Protein AF-A0A503PQL2-F1 (afdb_monomer)

pLDDT: mean 75.57, std 8.59, range [44.66, 90.19]

Mean predicted aligned error: 9.55 Å

Foldseek 3Di:
DDPVPPDDQVCVLVPDADPVPRDSPPDDDDDDDDDPVVVVVDDDDDDDDDDDDDDDDDDDD

Structure (mmCIF, N/CA/C/O backbone):
data_AF-A0A503PQL2-F1
#
_entry.id   AF-A0A503PQL2-F1
#
loop_
_atom_site.group_PDB
_atom_site.id
_atom_site.type_symbol
_atom_site.label_atom_id
_atom_site.label_alt_id
_atom_site.label_comp_id
_atom_site.label_asym_id
_atom_site.label_entity_id
_atom_site.label_seq_id
_atom_site.pdbx_PDB_ins_code
_atom_site.Cartn_x
_atom_site.Cartn_y
_atom_site.Cartn_z
_atom_site.occupancy
_atom_site.B_iso_or_equiv
_atom_site.auth_seq_id
_atom_site.auth_comp_id
_atom_site.auth_asym_id
_atom_site.auth_atom_id
_atom_site.pdbx_PDB_model_num
ATOM 1 N N . MET A 1 1 ? -9.734 -8.199 -6.302 1.00 44.66 1 MET A N 1
ATOM 2 C CA . MET A 1 1 ? -9.822 -7.365 -5.087 1.00 44.66 1 MET A CA 1
ATOM 3 C C . MET A 1 1 ? -8.909 -6.162 -5.279 1.00 44.66 1 MET A C 1
ATOM 5 O O . MET A 1 1 ? -7.711 -6.356 -5.419 1.00 44.66 1 MET A O 1
ATOM 9 N N . LYS A 1 2 ? -9.464 -4.950 -5.396 1.00 54.12 2 LYS A N 1
ATOM 10 C CA . LYS A 1 2 ? -8.691 -3.698 -5.372 1.00 54.12 2 LYS A CA 1
ATOM 11 C C . LYS A 1 2 ? -8.830 -3.137 -3.952 1.00 54.12 2 LYS A C 1
ATOM 13 O O . LYS A 1 2 ? -9.958 -3.025 -3.492 1.00 54.12 2 LYS A O 1
ATOM 18 N N . LEU A 1 3 ? -7.727 -2.840 -3.261 1.00 60.66 3 LEU A N 1
ATOM 19 C CA . LEU A 1 3 ? -7.774 -2.274 -1.899 1.00 60.66 3 LEU A CA 1
ATOM 20 C C . LEU A 1 3 ? -8.525 -0.937 -1.867 1.00 60.66 3 LEU A C 1
ATOM 22 O O . LEU A 1 3 ? -9.376 -0.730 -1.014 1.00 60.66 3 LEU A O 1
ATOM 26 N N . PHE A 1 4 ? -8.207 -0.054 -2.817 1.00 65.88 4 PHE A N 1
ATOM 27 C CA . PHE A 1 4 ? -8.796 1.284 -2.922 1.00 65.88 4 PHE A CA 1
ATOM 28 C C . PHE A 1 4 ? -9.459 1.558 -4.277 1.00 65.88 4 PHE A C 1
ATOM 30 O O . PHE A 1 4 ? -10.154 2.555 -4.418 1.00 65.88 4 PHE A O 1
ATOM 37 N N . GLY A 1 5 ? -9.298 0.671 -5.263 1.00 70.50 5 GLY A N 1
ATOM 38 C CA . GLY A 1 5 ? -9.697 0.945 -6.646 1.00 70.50 5 GLY A CA 1
ATOM 39 C C . GLY A 1 5 ? -8.561 1.590 -7.442 1.00 70.50 5 GLY A C 1
ATOM 40 O O . GLY A 1 5 ? -7.393 1.379 -7.118 1.00 70.50 5 GLY A O 1
ATOM 41 N N . ASP A 1 6 ? -8.913 2.355 -8.475 1.00 72.19 6 ASP A N 1
ATOM 42 C CA . ASP A 1 6 ? -7.980 3.240 -9.178 1.00 72.19 6 ASP A CA 1
ATOM 43 C C . ASP A 1 6 ? -7.997 4.587 -8.445 1.00 72.19 6 ASP A C 1
ATOM 45 O O . ASP A 1 6 ? -8.955 5.354 -8.546 1.00 72.19 6 ASP A O 1
ATOM 49 N N . VAL A 1 7 ? -6.982 4.830 -7.615 1.00 70.81 7 VAL A N 1
ATOM 50 C CA . VAL A 1 7 ? -6.899 6.018 -6.758 1.00 70.81 7 VAL A CA 1
ATOM 51 C C . VAL A 1 7 ? -5.551 6.682 -6.960 1.00 70.81 7 VAL A C 1
ATOM 53 O O . VAL A 1 7 ? -4.523 6.011 -7.009 1.00 70.81 7 VAL A O 1
ATOM 56 N N . ASP A 1 8 ? -5.572 8.008 -7.068 1.00 71.69 8 ASP A N 1
ATOM 57 C CA . ASP A 1 8 ? -4.362 8.821 -7.113 1.00 71.69 8 ASP A CA 1
ATOM 58 C C . ASP A 1 8 ? -3.484 8.568 -5.877 1.00 71.69 8 ASP A C 1
ATOM 60 O O . ASP A 1 8 ? -3.981 8.549 -4.746 1.00 71.69 8 ASP A O 1
ATOM 64 N N . VAL A 1 9 ? -2.174 8.405 -6.082 1.00 70.81 9 VAL A N 1
ATOM 65 C CA . VAL A 1 9 ? -1.251 8.031 -5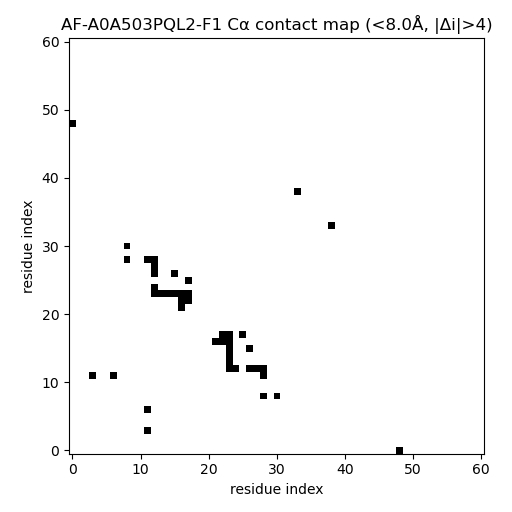.000 1.00 70.81 9 VAL A CA 1
ATOM 66 C C . VAL A 1 9 ? -1.232 9.083 -3.886 1.00 70.81 9 VAL A C 1
ATOM 68 O O . VAL A 1 9 ? -1.216 8.721 -2.711 1.00 70.81 9 VAL A O 1
ATOM 71 N N . ASN A 1 10 ? -1.377 10.374 -4.208 1.00 71.00 10 ASN A N 1
ATOM 72 C CA . ASN A 1 10 ? -1.426 11.437 -3.196 1.00 71.00 10 ASN A CA 1
ATOM 73 C C . ASN A 1 10 ? -2.702 11.373 -2.343 1.00 71.00 10 ASN A C 1
ATOM 75 O O . ASN A 1 10 ? -2.737 11.849 -1.204 1.00 71.00 10 ASN A O 1
ATOM 79 N N . ARG A 1 11 ? -3.778 10.788 -2.881 1.00 71.88 11 ARG A N 1
ATOM 80 C CA . ARG A 1 1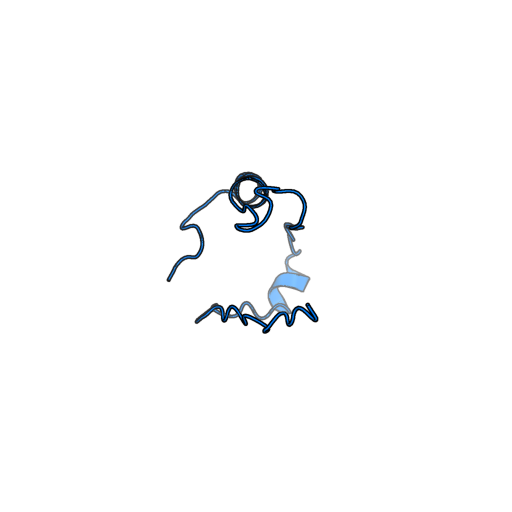1 ? -5.020 10.542 -2.137 1.00 71.88 11 ARG A CA 1
ATOM 81 C C . ARG A 1 11 ? -4.965 9.254 -1.321 1.00 71.88 11 ARG A C 1
ATOM 83 O O . ARG A 1 11 ? -5.700 9.165 -0.339 1.00 71.88 11 ARG A O 1
ATOM 90 N N . LEU A 1 12 ? -4.090 8.308 -1.666 1.00 74.19 12 LEU A N 1
ATOM 91 C CA . LEU A 1 12 ? -3.974 7.011 -0.996 1.00 74.19 12 LEU A CA 1
ATOM 92 C C . LEU A 1 12 ? -3.617 7.163 0.491 1.00 74.19 12 LEU A C 1
ATOM 94 O O . LEU A 1 12 ? -4.336 6.628 1.338 1.00 74.19 12 LEU A O 1
ATOM 98 N N . CYS A 1 13 ? -2.610 7.983 0.821 1.00 67.12 13 CYS A N 1
ATOM 99 C CA . CYS A 1 13 ? -2.222 8.255 2.214 1.00 67.12 13 CYS A CA 1
ATOM 100 C C . CYS A 1 13 ? -3.388 8.807 3.043 1.00 67.12 13 CYS A C 1
ATOM 102 O O . CYS A 1 13 ? -3.556 8.485 4.213 1.00 67.12 13 CYS A O 1
ATOM 104 N N . ARG A 1 14 ? -4.237 9.642 2.431 1.00 68.00 14 ARG A N 1
ATOM 105 C CA . ARG A 1 14 ? -5.379 10.275 3.113 1.00 68.00 14 ARG A CA 1
ATOM 106 C C . ARG A 1 14 ? -6.622 9.385 3.170 1.00 68.00 14 ARG A C 1
ATOM 108 O O . ARG A 1 14 ? -7.538 9.692 3.947 1.00 68.00 14 ARG A O 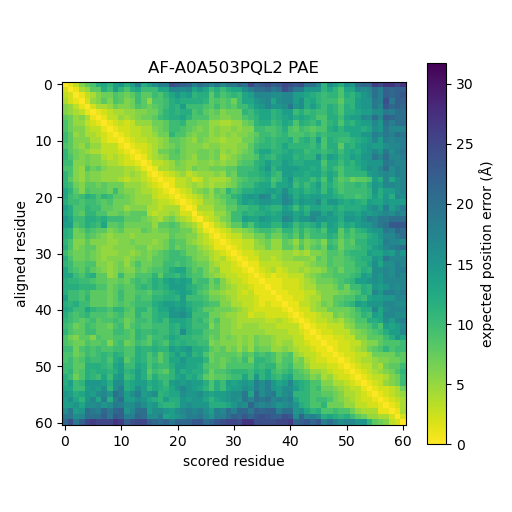1
ATOM 115 N N . ALA A 1 15 ? -6.687 8.358 2.326 1.00 69.88 15 ALA A N 1
ATOM 116 C CA . ALA A 1 15 ? -7.808 7.431 2.219 1.00 69.88 15 ALA A CA 1
ATOM 117 C C . ALA A 1 15 ? -7.721 6.307 3.258 1.00 69.88 15 ALA A C 1
ATOM 119 O O . ALA A 1 15 ? -8.758 5.856 3.746 1.00 69.88 15 ALA A O 1
ATOM 120 N N . MET A 1 16 ? -6.511 5.903 3.650 1.00 69.69 16 MET A N 1
ATOM 121 C CA . MET A 1 16 ? -6.326 4.923 4.713 1.00 69.69 16 MET A CA 1
ATOM 122 C C . MET A 1 16 ? -6.474 5.552 6.098 1.00 69.69 16 MET A C 1
ATOM 124 O O . MET A 1 16 ? -5.819 6.533 6.440 1.00 69.69 16 MET A O 1
ATOM 128 N N . LYS A 1 17 ? -7.366 4.974 6.904 1.00 72.88 17 LYS A N 1
ATOM 129 C CA . LYS A 1 17 ? -7.585 5.334 8.307 1.00 72.88 17 LYS A CA 1
ATOM 130 C C . LYS A 1 17 ? -7.381 4.093 9.157 1.00 72.88 17 LYS A C 1
ATOM 132 O O . LYS A 1 17 ? -7.850 3.017 8.795 1.00 72.88 17 LYS A O 1
ATOM 137 N N . CYS A 1 18 ? -6.737 4.245 10.306 1.00 70.81 18 CYS A N 1
ATOM 138 C CA . CYS A 1 18 ? -6.723 3.191 11.307 1.00 70.81 18 CYS A CA 1
ATOM 139 C C . CYS A 1 18 ? -8.144 2.992 11.857 1.00 70.81 18 CYS A C 1
ATOM 141 O O . CYS A 1 18 ? -8.732 3.931 12.385 1.00 70.81 18 CYS A O 1
ATOM 143 N N . GLU A 1 19 ? -8.682 1.774 11.790 1.00 69.44 19 GLU A N 1
ATOM 144 C CA . GLU A 1 19 ? -10.014 1.457 12.333 1.00 69.44 19 GLU A CA 1
ATOM 145 C C . GLU A 1 19 ? -10.090 1.636 13.859 1.00 69.44 19 GLU A C 1
ATOM 147 O O . GLU A 1 19 ? -11.150 1.943 14.393 1.00 69.44 19 GLU A O 1
ATOM 152 N N . ARG A 1 20 ? -8.960 1.493 14.569 1.00 71.75 20 ARG A N 1
ATOM 153 C CA . ARG A 1 20 ? -8.903 1.594 16.036 1.00 71.75 20 ARG A CA 1
ATOM 154 C C . ARG A 1 20 ? -8.852 3.033 16.545 1.00 71.75 20 ARG A C 1
ATOM 156 O O . ARG A 1 20 ? -9.502 3.346 17.533 1.00 71.75 20 ARG A O 1
ATOM 163 N N . CYS A 1 21 ? -8.039 3.891 15.927 1.00 78.19 21 CYS A N 1
ATOM 164 C CA . CYS A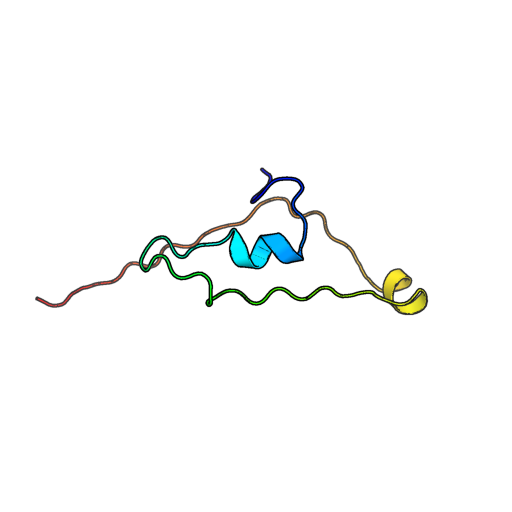 1 21 ? -7.806 5.258 16.415 1.00 78.19 21 CYS A CA 1
ATOM 165 C C . CYS A 1 21 ? -8.264 6.357 15.447 1.00 78.19 21 CYS A C 1
ATOM 167 O O . CYS A 1 21 ? -8.140 7.536 15.765 1.00 78.19 21 CYS A O 1
ATOM 169 N N . GLY A 1 22 ? -8.752 5.999 14.256 1.00 71.81 22 GLY A N 1
ATOM 170 C CA . GLY A 1 22 ? -9.217 6.934 13.226 1.00 71.81 22 GLY A CA 1
ATOM 171 C C . GLY A 1 22 ? -8.117 7.766 12.560 1.00 71.81 22 GLY A C 1
ATOM 172 O O . GLY A 1 2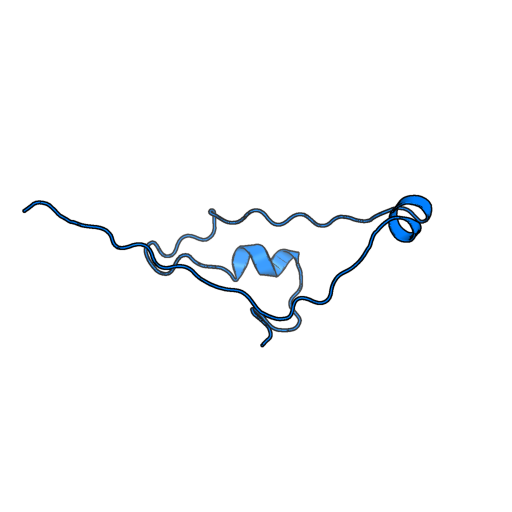2 ? -8.410 8.516 11.624 1.00 71.81 22 GLY A O 1
ATOM 173 N N . ARG A 1 23 ? -6.862 7.651 13.015 1.00 74.44 23 ARG A N 1
ATOM 174 C CA . ARG A 1 23 ? -5.746 8.446 12.498 1.00 74.44 23 ARG A CA 1
ATOM 175 C C . ARG A 1 23 ? -5.264 7.942 11.134 1.00 74.44 23 ARG A C 1
ATOM 177 O O . ARG A 1 23 ? -5.483 6.784 10.772 1.00 74.44 23 ARG A O 1
ATOM 184 N N . LYS A 1 24 ? -4.642 8.845 10.376 1.00 69.19 24 LYS A N 1
ATOM 185 C CA . LYS A 1 24 ? -4.225 8.673 8.968 1.00 69.19 24 LYS A CA 1
ATOM 186 C C . LYS A 1 24 ? -2.711 8.763 8.759 1.00 69.19 24 LYS A C 1
ATOM 188 O O . LYS A 1 24 ? -2.239 8.704 7.636 1.00 69.19 24 LYS A O 1
ATOM 193 N N . ASP A 1 25 ? -1.973 8.973 9.835 1.00 67.50 25 ASP A N 1
ATOM 194 C CA . ASP A 1 25 ? -0.540 9.273 9.895 1.00 67.50 25 ASP A CA 1
ATOM 195 C C . ASP A 1 25 ? 0.348 8.021 9.944 1.00 67.50 25 ASP A C 1
ATOM 197 O O . ASP A 1 25 ? 1.561 8.123 9.826 1.00 67.50 25 ASP A O 1
ATOM 201 N N . ASN A 1 26 ? -0.241 6.832 10.071 1.00 66.06 26 ASN A N 1
ATOM 202 C CA . ASN A 1 26 ? 0.506 5.584 10.257 1.00 66.06 26 ASN A CA 1
ATOM 203 C C . ASN A 1 26 ? 0.947 4.903 8.949 1.00 66.06 26 ASN A C 1
ATOM 205 O O . ASN A 1 26 ? 1.371 3.750 8.990 1.00 66.06 26 ASN A O 1
ATOM 209 N N . ILE A 1 27 ? 0.779 5.550 7.792 1.00 68.44 27 ILE A N 1
ATOM 210 C CA . ILE A 1 27 ? 1.121 4.964 6.491 1.00 68.44 27 ILE A CA 1
ATOM 211 C C . ILE A 1 27 ? 2.004 5.924 5.710 1.00 68.44 27 ILE A C 1
ATOM 213 O O . ILE A 1 27 ? 1.603 7.043 5.397 1.00 68.44 27 ILE A O 1
ATOM 217 N N . GLU A 1 28 ? 3.181 5.429 5.356 1.00 69.75 28 GLU A N 1
ATOM 218 C CA . GLU A 1 28 ? 4.105 6.050 4.420 1.00 69.75 28 GLU A CA 1
ATOM 219 C C . GLU A 1 28 ? 3.839 5.467 3.026 1.00 69.75 28 GLU A C 1
ATOM 221 O O . GLU A 1 28 ? 3.714 4.250 2.859 1.00 69.75 28 GLU A O 1
ATOM 226 N N . CYS A 1 29 ? 3.656 6.328 2.025 1.00 72.19 29 CYS A N 1
ATOM 227 C CA . CYS A 1 29 ? 3.577 5.905 0.630 1.00 72.19 29 CYS A CA 1
ATOM 228 C C . CYS A 1 29 ? 4.586 6.708 -0.172 1.00 72.19 29 CYS A C 1
ATOM 230 O O . CYS A 1 29 ? 4.456 7.927 -0.271 1.00 72.19 29 CYS A O 1
ATOM 232 N N . ASP A 1 30 ? 5.509 5.997 -0.808 1.00 72.12 30 ASP A N 1
ATOM 233 C CA . ASP A 1 30 ? 6.483 6.582 -1.714 1.00 72.12 30 ASP A CA 1
ATOM 234 C C . ASP A 1 30 ? 6.148 6.253 -3.164 1.00 72.12 30 ASP A C 1
ATOM 236 O O . ASP A 1 30 ? 5.754 5.135 -3.514 1.00 72.12 30 ASP A O 1
ATOM 240 N N . VAL A 1 31 ? 6.330 7.251 -4.027 1.00 77.56 31 VAL A N 1
ATOM 241 C CA . VAL A 1 31 ? 6.269 7.079 -5.476 1.00 77.56 31 VAL A CA 1
ATOM 242 C C . VAL A 1 31 ? 7.691 6.973 -5.992 1.00 77.56 31 VAL A C 1
ATOM 244 O O . VAL A 1 31 ? 8.468 7.920 -5.903 1.00 77.56 31 VAL A O 1
ATOM 247 N N .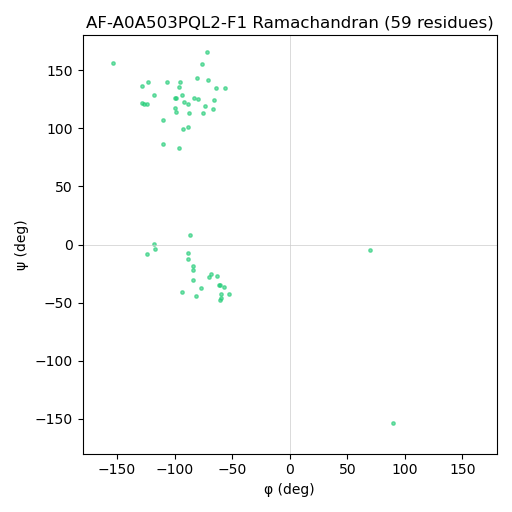 ILE A 1 32 ? 8.013 5.827 -6.583 1.00 79.25 32 ILE A N 1
ATOM 248 C CA . ILE A 1 32 ? 9.299 5.612 -7.241 1.00 79.25 32 ILE A CA 1
ATOM 249 C C . ILE A 1 32 ? 9.102 5.810 -8.743 1.00 79.25 32 ILE A C 1
ATOM 251 O O . ILE A 1 32 ? 8.240 5.172 -9.354 1.00 79.25 32 ILE A O 1
ATOM 255 N N . VAL A 1 33 ? 9.913 6.680 -9.345 1.00 83.31 33 VAL A N 1
ATOM 256 C CA . VAL A 1 33 ? 9.958 6.892 -10.798 1.00 83.31 33 VAL A CA 1
ATOM 257 C C . VAL A 1 33 ? 11.286 6.340 -11.321 1.00 83.31 33 VAL A C 1
ATOM 259 O O . VAL A 1 33 ? 12.260 7.083 -11.407 1.00 83.31 33 VAL A O 1
ATOM 262 N N . PRO A 1 34 ? 11.353 5.036 -11.644 1.00 86.00 34 PRO A N 1
ATOM 263 C CA . PRO A 1 34 ? 12.602 4.411 -12.057 1.00 86.00 34 PRO A CA 1
ATOM 264 C C . PRO A 1 34 ? 13.025 4.886 -13.448 1.00 86.00 34 PRO A C 1
ATOM 266 O O . PRO A 1 34 ? 12.182 5.015 -14.352 1.00 86.00 34 PRO A O 1
ATOM 269 N N . VAL A 1 35 ? 14.333 5.084 -13.634 1.00 90.19 35 VAL A N 1
ATOM 270 C CA . VAL A 1 35 ? 14.923 5.380 -14.949 1.00 90.19 35 VAL A CA 1
ATOM 271 C C . VAL A 1 35 ? 14.910 4.137 -15.847 1.00 90.19 35 VAL A C 1
ATOM 273 O O . VAL A 1 35 ? 14.706 3.017 -15.379 1.00 90.19 35 VAL A O 1
ATOM 276 N N . ALA A 1 36 ? 15.128 4.299 -17.158 1.00 84.94 36 ALA A N 1
ATOM 277 C CA . ALA A 1 36 ? 14.998 3.204 -18.131 1.00 84.94 36 ALA A CA 1
ATOM 278 C C . ALA A 1 36 ? 15.820 1.950 -17.765 1.00 84.94 36 ALA A C 1
ATOM 280 O O . ALA A 1 36 ? 15.302 0.837 -17.814 1.00 84.94 36 ALA A O 1
ATOM 281 N N . ALA A 1 37 ? 17.062 2.138 -17.313 1.00 88.56 37 ALA A N 1
ATOM 282 C CA . ALA A 1 37 ? 17.945 1.040 -16.920 1.00 88.56 37 ALA A CA 1
ATOM 283 C C . ALA A 1 37 ? 17.505 0.328 -15.621 1.00 88.56 37 ALA A C 1
ATOM 285 O O . ALA A 1 37 ? 17.779 -0.854 -15.432 1.00 88.56 37 ALA A O 1
ATOM 286 N N . GLU A 1 38 ? 16.824 1.030 -14.713 1.00 86.62 38 GLU A N 1
ATOM 287 C CA . GLU A 1 38 ? 16.246 0.434 -13.501 1.00 86.62 38 GLU A CA 1
ATOM 288 C C . GLU A 1 38 ? 14.958 -0.321 -13.822 1.00 86.62 38 GLU A C 1
ATOM 290 O O . GLU A 1 38 ? 14.723 -1.398 -13.279 1.00 86.62 38 GLU A O 1
ATOM 295 N N . ARG A 1 39 ? 14.153 0.207 -14.755 1.00 84.12 39 ARG A N 1
ATOM 296 C CA . ARG A 1 39 ? 12.940 -0.457 -15.248 1.00 84.12 39 ARG A CA 1
ATOM 297 C C . ARG A 1 39 ? 13.245 -1.805 -15.885 1.00 84.12 39 ARG A C 1
ATOM 299 O O . ARG A 1 39 ? 12.524 -2.755 -15.612 1.00 84.12 39 ARG A O 1
ATOM 306 N N . GLU A 1 40 ? 14.305 -1.895 -16.687 1.00 88.19 40 GLU A N 1
ATOM 307 C CA . GLU A 1 40 ? 14.744 -3.153 -17.309 1.00 88.19 40 GLU A CA 1
ATOM 308 C C . GLU A 1 40 ? 15.108 -4.220 -16.263 1.00 88.19 40 GLU A C 1
ATOM 310 O O . GLU A 1 40 ? 14.835 -5.403 -16.449 1.00 88.19 40 GLU A O 1
ATOM 315 N N . ARG A 1 41 ? 15.680 -3.800 -15.128 1.00 89.31 41 ARG A N 1
ATOM 316 C CA . ARG A 1 41 ? 16.079 -4.692 -14.029 1.00 89.31 41 ARG A CA 1
ATOM 317 C C . ARG A 1 41 ? 14.966 -4.957 -13.008 1.00 89.31 41 ARG A C 1
ATOM 319 O O . ARG A 1 41 ? 15.100 -5.859 -12.181 1.00 89.31 41 ARG A O 1
ATOM 326 N N . MET A 1 42 ? 13.869 -4.201 -13.039 1.00 87.81 42 MET A N 1
ATOM 327 C CA . MET A 1 42 ? 12.750 -4.352 -12.109 1.00 87.81 42 MET A CA 1
ATOM 328 C C . MET A 1 42 ? 11.794 -5.460 -12.552 1.00 87.81 42 MET A C 1
ATOM 330 O O . MET A 1 42 ? 11.205 -5.413 -13.627 1.00 87.81 42 MET A O 1
ATOM 334 N N . THR A 1 43 ? 11.522 -6.412 -11.657 1.00 85.06 43 THR A N 1
ATOM 335 C CA . THR A 1 43 ? 10.425 -7.370 -11.853 1.00 85.06 43 THR A CA 1
ATOM 336 C C . THR A 1 43 ? 9.153 -6.855 -11.184 1.00 85.06 43 THR A C 1
ATOM 338 O O . THR A 1 43 ? 8.966 -6.995 -9.972 1.00 85.06 43 THR A O 1
ATOM 341 N N . VAL A 1 44 ? 8.251 -6.268 -11.974 1.00 82.50 44 VAL A N 1
ATOM 342 C CA . VAL A 1 44 ? 6.924 -5.863 -11.491 1.00 82.50 44 VAL A CA 1
ATOM 343 C C . VAL A 1 44 ? 6.050 -7.108 -11.341 1.00 82.50 44 VAL A C 1
ATOM 345 O O . VAL A 1 44 ? 5.697 -7.763 -12.318 1.00 82.50 44 VAL A O 1
ATOM 348 N N . ARG A 1 45 ? 5.694 -7.449 -10.099 1.00 83.75 45 ARG A N 1
ATOM 349 C CA . ARG A 1 45 ? 4.829 -8.598 -9.795 1.00 83.75 45 ARG A CA 1
ATOM 350 C C . ARG A 1 45 ? 3.382 -8.155 -9.645 1.00 83.75 45 ARG A C 1
ATOM 352 O O . ARG A 1 45 ? 3.090 -7.136 -9.021 1.00 83.75 45 ARG A O 1
ATOM 359 N N . ARG A 1 46 ? 2.459 -8.963 -10.165 1.00 82.69 46 ARG A N 1
ATOM 360 C CA . ARG A 1 46 ? 1.025 -8.749 -9.969 1.00 82.69 46 ARG A CA 1
ATOM 361 C C . ARG A 1 46 ? 0.641 -9.125 -8.539 1.00 82.69 46 ARG A C 1
ATOM 363 O O . ARG A 1 46 ? 0.773 -10.281 -8.146 1.00 82.69 46 ARG A O 1
ATOM 370 N N . LEU A 1 47 ? 0.134 -8.160 -7.777 1.00 80.56 47 LEU A N 1
ATOM 371 C CA . LEU A 1 47 ? -0.416 -8.407 -6.447 1.00 80.56 47 LEU A CA 1
ATOM 372 C C . LEU A 1 47 ? -1.696 -9.251 -6.559 1.00 80.56 47 LEU A C 1
ATOM 374 O O . LEU A 1 47 ? -2.678 -8.816 -7.161 1.00 80.56 47 LEU A O 1
ATOM 378 N N . VAL A 1 48 ? -1.678 -10.465 -6.005 1.00 82.75 48 VAL A N 1
ATOM 379 C CA . VAL A 1 48 ? -2.809 -11.411 -6.085 1.00 82.75 48 VAL A CA 1
ATOM 380 C C . VAL A 1 48 ? -3.728 -11.300 -4.871 1.00 82.75 48 VAL A C 1
ATOM 382 O O . VAL A 1 48 ? -4.948 -11.346 -5.012 1.00 82.75 48 VAL A O 1
ATOM 385 N N . THR A 1 49 ? -3.155 -11.144 -3.678 1.00 75.12 49 THR A N 1
ATOM 3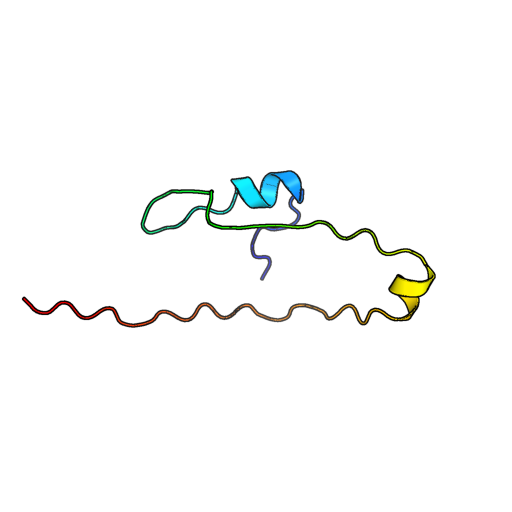86 C CA . THR A 1 49 ? -3.903 -11.043 -2.423 1.00 75.12 49 THR A CA 1
ATOM 387 C C . THR A 1 49 ? -3.117 -10.248 -1.387 1.00 75.12 49 THR A C 1
ATOM 389 O O . THR A 1 49 ? -1.891 -10.164 -1.462 1.00 75.12 49 THR A O 1
ATOM 392 N N . ILE A 1 50 ? -3.827 -9.676 -0.418 1.00 78.25 50 ILE A N 1
ATOM 393 C CA . ILE A 1 50 ? -3.254 -9.004 0.748 1.00 78.25 50 ILE A CA 1
ATOM 394 C C . ILE A 1 50 ? -3.833 -9.679 1.975 1.00 78.25 50 ILE A C 1
ATOM 396 O O . ILE A 1 50 ? -5.049 -9.712 2.158 1.00 78.25 50 ILE A O 1
ATOM 400 N N . GLN A 1 51 ? -2.958 -10.230 2.807 1.00 75.06 51 GLN A N 1
ATOM 401 C CA . GLN A 1 51 ? -3.352 -10.921 4.025 1.00 75.06 51 GLN A CA 1
ATOM 402 C C . GLN A 1 51 ? -3.194 -9.983 5.218 1.00 75.06 51 GLN A C 1
ATOM 404 O O . GLN A 1 51 ? -2.081 -9.617 5.586 1.00 75.06 51 GLN A O 1
ATOM 409 N N . VAL A 1 52 ? -4.313 -9.617 5.840 1.00 77.75 52 VAL A N 1
ATOM 410 C CA . VAL A 1 52 ? -4.311 -8.891 7.114 1.00 77.75 52 VAL A CA 1
ATOM 411 C C . VAL A 1 52 ? -4.252 -9.919 8.243 1.00 77.75 52 VAL A C 1
ATOM 413 O O . VAL A 1 52 ? -5.198 -10.683 8.434 1.00 77.75 52 VAL A O 1
ATOM 416 N N . ARG A 1 53 ? -3.146 -9.960 8.995 1.00 79.25 53 ARG A N 1
ATOM 417 C CA . ARG A 1 53 ? -3.038 -10.794 10.202 1.00 79.25 53 ARG A CA 1
ATOM 418 C C . ARG A 1 53 ? -3.536 -10.011 11.414 1.00 79.25 53 ARG A C 1
ATOM 420 O O . ARG A 1 53 ? -2.995 -8.956 11.729 1.00 79.25 53 ARG A O 1
ATOM 427 N N . LYS A 1 54 ? -4.556 -10.534 12.097 1.00 76.94 54 LYS A N 1
ATOM 428 C CA . LYS A 1 54 ? -4.998 -10.030 13.403 1.00 76.94 54 LYS A CA 1
ATOM 429 C C . LYS A 1 54 ? -4.272 -10.820 14.493 1.00 76.94 54 LYS A C 1
ATOM 431 O O . LYS A 1 54 ? -4.375 -12.043 14.512 1.00 76.94 54 LYS A O 1
ATOM 436 N N . SER A 1 55 ? -3.549 -10.132 15.371 1.00 80.31 55 SER A N 1
ATOM 437 C CA . SER A 1 55 ? -2.898 -10.741 16.537 1.00 80.31 55 SER A CA 1
ATOM 438 C C . SER A 1 55 ? -3.786 -10.572 17.775 1.00 80.31 55 SER A C 1
ATOM 440 O O . SER A 1 55 ? -4.314 -9.473 17.971 1.00 80.31 55 SER A O 1
ATOM 442 N N . PRO A 1 56 ? -3.976 -11.616 18.603 1.00 72.31 56 PRO A N 1
ATOM 443 C CA . PRO A 1 56 ? -4.717 -11.490 19.851 1.00 72.31 56 PRO A CA 1
ATOM 444 C C . PRO A 1 56 ? -3.980 -10.548 20.810 1.00 72.31 56 PRO A C 1
ATOM 446 O O . PRO A 1 56 ? -2.763 -10.635 20.973 1.00 72.31 56 PRO A O 1
ATOM 449 N N . VAL A 1 57 ? -4.732 -9.636 21.422 1.00 82.50 57 VAL A N 1
ATOM 450 C CA . VAL A 1 57 ? -4.259 -8.748 22.486 1.00 82.50 57 VAL A CA 1
ATOM 451 C C . VAL A 1 57 ? -4.945 -9.210 23.760 1.00 82.50 57 VAL A C 1
ATOM 453 O O . VAL A 1 57 ? -6.154 -9.035 23.903 1.00 82.50 57 VAL A O 1
ATOM 456 N N . TRP A 1 58 ? -4.179 -9.840 24.641 1.00 85.62 58 TRP A N 1
ATOM 457 C CA . TRP A 1 58 ? -4.651 -10.274 25.950 1.00 85.62 58 TRP A CA 1
ATOM 458 C C . TRP A 1 58 ? -4.639 -9.082 26.905 1.00 85.62 58 TRP A C 1
ATOM 460 O O . TRP A 1 58 ? -3.780 -8.201 26.798 1.00 85.62 58 TRP A O 1
ATOM 470 N N . ARG A 1 59 ? -5.630 -9.025 27.788 1.00 82.44 59 ARG A N 1
ATOM 471 C CA . ARG A 1 59 ? -5.687 -8.078 28.895 1.00 82.44 59 ARG A CA 1
ATOM 472 C C . ARG A 1 59 ? -5.679 -8.912 30.169 1.00 82.44 59 ARG A C 1
ATOM 474 O O . ARG A 1 59 ? -6.443 -9.868 30.251 1.00 82.44 59 ARG A O 1
ATOM 481 N N . ASP A 1 60 ? -4.781 -8.564 31.078 1.00 83.56 60 ASP A N 1
ATOM 482 C CA . ASP A 1 60 ? -4.686 -9.161 32.406 1.00 83.56 60 ASP A CA 1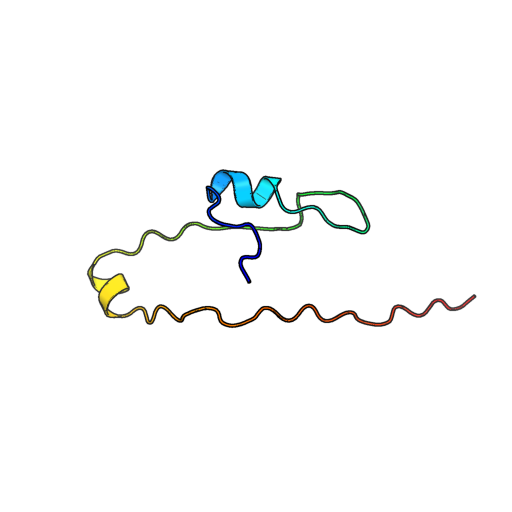
ATOM 483 C C . ASP A 1 60 ? -5.454 -8.242 33.366 1.00 83.56 60 ASP A C 1
ATOM 485 O O . ASP A 1 60 ? -4.886 -7.310 33.939 1.00 83.56 60 ASP A O 1
ATOM 489 N N . ASP A 1 61 ? -6.773 -8.409 33.423 1.00 70.12 61 ASP A N 1
ATOM 490 C CA . ASP A 1 61 ? -7.622 -7.894 34.503 1.00 70.12 61 ASP A CA 1
ATOM 491 C C . ASP A 1 61 ? -7.759 -8.917 35.639 1.00 70.12 61 ASP A C 1
ATOM 493 O O . ASP A 1 61 ? -7.789 -10.137 35.350 1.00 70.12 61 ASP A O 1
#

Sequence (61 aa):
MKLFGDVDVNRLCRAMKCERCGRKDNIECDVIVPVAAERERMTVRRLVTIQVRKSPVWRDD

Solvent-accessible surface area (backbone atoms only — not comparable to full-atom values): 4604 Å² total; per-residue (Å²): 138,65,95,81,62,94,65,59,72,85,51,48,45,74,68,48,55,42,90,88,77,66,49,45,80,91,56,89,82,85,86,83,83,73,52,74,76,51,50,76,72,52,83,88,74,84,86,85,80,83,86,84,83,84,76,90,80,87,78,94,126

Radius of gyration: 16.74 Å; Cα contacts (8 Å, |Δi|>4): 22; chain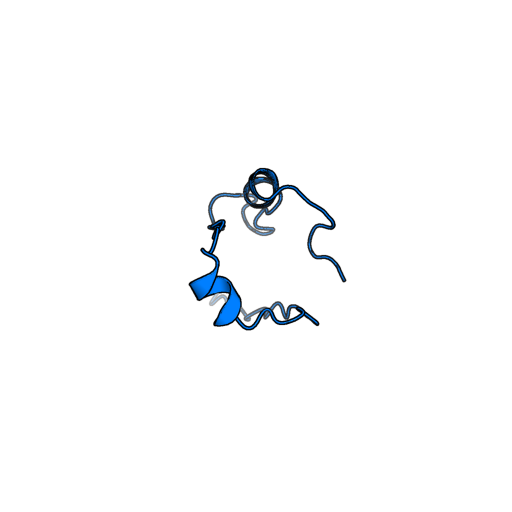s: 1; bounding box: 28×23×53 Å

Secondary structure (DSSP, 8-state):
--SSSS--HHHHHHH---TTT--S-S---------HHHHHH---PPP-----PPPP-----